Protein AF-A0A1R0ZV00-F1 (afdb_monomer)

Secondary structure (DSSP, 8-state):
-HHHHHHHHHHHHHHHHHHHHHHHHHHHHHHHHHHHHTTSS--GGGTT-HHHHHHHHHHHHHHHHHHHHHHHHHHHHHHHHH---HHHHHHHHHHHHHHHHHHHHHHHS-----

Foldseek 3Di:
DLVVLVVVLLVLLLVLLLCVVVLVVLVVVLVVVVCVVVVNDVPPVCVPVVVVSVVSVVVSVVVVVVSVVSVVVSLVVSCVVNVDPPVVSVVSSVVSNVVSNVVSCCVVPPPPPD

Mean predicted aligned error: 7.56 Å

pLDDT: mean 80.41, std 8.93, range [43.59, 91.69]

Sequence (114 aa):
MKTLYLILGGIINSFLAQMFPYIIKISASCIYVIGYFMGFHDGSDMRGEEDVIIVLLPITLLLLASFLAILIFSNRTIFRKVKIRKSRFVLFSFVFFILFFSLNMMIFDPPNLT

Solvent-accessible surface area (backbone atoms only — not comparable to full-atom values): 6419 Å² total; per-residue (Å²): 113,50,67,60,44,52,50,53,52,49,53,53,35,41,53,51,29,62,48,44,62,57,54,48,54,54,49,50,52,49,51,54,50,54,35,27,79,72,67,77,41,87,51,79,90,47,76,89,49,65,74,58,47,72,56,45,50,60,50,50,51,51,51,52,52,50,51,52,48,51,54,52,52,49,50,54,57,40,50,71,66,51,73,64,61,68,69,62,52,52,51,52,52,50,52,51,26,51,53,41,31,53,53,45,46,50,69,78,53,56,78,81,80,123

Radius of gyration: 18.41 Å; Cα contacts (8 Å, |Δi|>4): 57; chains: 1; bounding box: 38×35×54 Å

Structure (mmCIF, N/CA/C/O backbone):
data_AF-A0A1R0ZV00-F1
#
_entry.id   AF-A0A1R0ZV00-F1
#
loop_
_atom_site.group_PDB
_atom_site.id
_atom_site.type_symbol
_atom_site.label_atom_id
_atom_site.label_alt_id
_atom_site.label_comp_id
_atom_site.label_asym_id
_atom_site.label_entity_id
_atom_site.label_seq_id
_atom_site.pdbx_PDB_ins_code
_atom_site.Cartn_x
_atom_site.Cartn_y
_atom_site.Cartn_z
_atom_site.occupancy
_atom_site.B_iso_or_equiv
_atom_site.auth_seq_id
_atom_site.auth_comp_id
_atom_site.auth_asym_id
_atom_site.auth_atom_id
_atom_site.pdbx_PDB_model_num
ATOM 1 N N . MET A 1 1 ? -10.420 4.335 27.690 1.00 63.41 1 MET A N 1
ATOM 2 C CA . MET A 1 1 ? -9.409 3.496 26.993 1.00 63.41 1 MET A CA 1
ATOM 3 C C . MET A 1 1 ? -9.818 3.055 25.584 1.00 63.41 1 MET A C 1
ATOM 5 O O . MET A 1 1 ? -9.004 3.200 24.686 1.00 63.41 1 MET A O 1
ATOM 9 N N . LYS A 1 2 ? -11.039 2.545 25.341 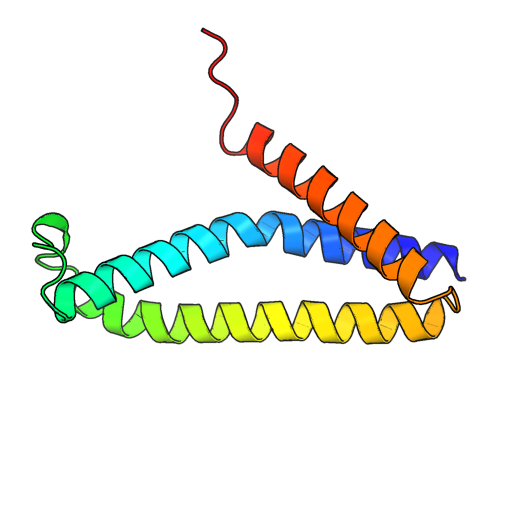1.00 72.94 2 LYS A N 1
ATOM 10 C CA . LYS A 1 2 ? -11.468 2.069 24.002 1.00 72.94 2 LYS A CA 1
ATOM 11 C C . LYS A 1 2 ? -11.405 3.148 22.906 1.00 72.94 2 LYS A C 1
ATOM 13 O O . LYS A 1 2 ? -10.923 2.870 21.816 1.00 72.94 2 LYS A O 1
ATOM 18 N N . THR A 1 3 ? -11.814 4.377 23.226 1.00 78.00 3 THR A N 1
ATOM 19 C CA . THR A 1 3 ? -11.780 5.534 22.312 1.00 78.00 3 THR A CA 1
ATOM 20 C C . THR A 1 3 ? -10.364 5.872 21.844 1.00 78.00 3 THR A C 1
ATOM 22 O O . THR A 1 3 ? -10.161 6.171 20.677 1.00 78.00 3 THR A O 1
ATOM 25 N N . LEU A 1 4 ? -9.368 5.733 22.725 1.00 82.88 4 LEU A N 1
ATOM 26 C CA . LEU A 1 4 ? -7.968 6.022 22.409 1.00 82.88 4 LEU A CA 1
ATOM 27 C C . LEU A 1 4 ? -7.417 5.040 21.361 1.00 82.88 4 LEU A C 1
ATOM 29 O O . LEU A 1 4 ? -6.738 5.451 20.429 1.00 82.88 4 LEU A O 1
ATOM 33 N N . TYR A 1 5 ? -7.790 3.758 21.441 1.00 81.50 5 TYR A N 1
ATOM 34 C CA . TYR A 1 5 ? -7.425 2.758 20.429 1.00 81.50 5 TYR A CA 1
ATOM 35 C C . TYR A 1 5 ? -8.153 2.945 19.093 1.00 81.50 5 TYR A C 1
ATOM 37 O O . TYR A 1 5 ? -7.582 2.636 18.051 1.00 81.50 5 TYR A O 1
ATOM 45 N N . LEU A 1 6 ? -9.385 3.464 19.110 1.00 78.25 6 LEU A N 1
ATOM 46 C CA . LEU A 1 6 ? -10.100 3.830 17.884 1.00 78.25 6 LEU A CA 1
ATOM 47 C C . LEU A 1 6 ? -9.433 5.017 17.181 1.00 78.25 6 LEU A C 1
ATOM 49 O O . LEU A 1 6 ? -9.223 4.947 15.975 1.00 78.25 6 LEU A O 1
ATOM 53 N N . ILE A 1 7 ? -9.035 6.052 17.930 1.00 83.25 7 ILE A N 1
ATOM 54 C CA . ILE A 1 7 ? -8.290 7.202 17.392 1.00 83.25 7 ILE A CA 1
ATOM 55 C C . ILE A 1 7 ? -6.957 6.737 16.800 1.00 83.25 7 ILE A C 1
ATOM 57 O O . ILE A 1 7 ? -6.638 7.071 15.664 1.00 83.25 7 ILE A O 1
ATOM 61 N N . LEU A 1 8 ? -6.214 5.899 17.527 1.00 85.75 8 LEU A N 1
ATOM 62 C CA . LEU A 1 8 ? -4.929 5.369 17.066 1.00 85.75 8 LEU A CA 1
ATOM 63 C C . LEU A 1 8 ? -5.081 4.527 15.785 1.00 85.75 8 LEU A C 1
ATOM 65 O O . LEU A 1 8 ? -4.262 4.622 14.876 1.00 85.75 8 LEU A O 1
ATOM 69 N N . GLY A 1 9 ? -6.169 3.760 15.674 1.00 83.19 9 GLY A N 1
ATOM 70 C CA . GLY A 1 9 ? -6.521 3.048 14.444 1.00 83.19 9 GLY A CA 1
ATOM 71 C C . GLY A 1 9 ? -6.944 3.955 13.298 1.00 83.19 9 GLY A C 1
ATOM 72 O O . GLY A 1 9 ? -6.624 3.655 12.152 1.00 83.19 9 GLY A O 1
ATOM 73 N N . GLY A 1 10 ? -7.619 5.065 13.591 1.00 80.81 10 GLY A N 1
ATOM 74 C CA . GLY A 1 10 ? -7.918 6.104 12.609 1.00 80.81 10 GLY A CA 1
ATOM 75 C C . GLY 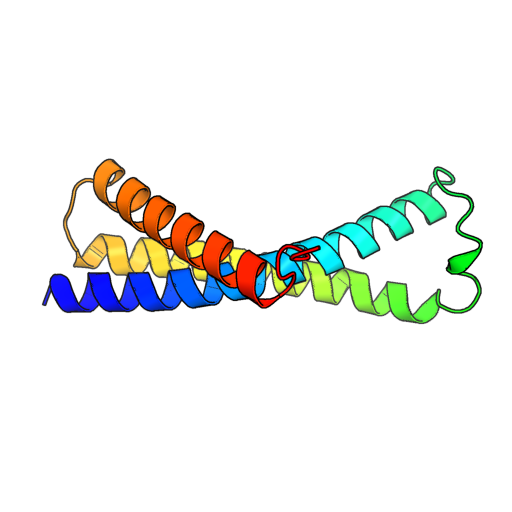A 1 10 ? -6.644 6.725 12.039 1.00 80.81 10 GLY A C 1
ATOM 76 O O . GLY A 1 10 ? -6.492 6.777 10.825 1.00 80.81 10 GLY A O 1
ATOM 77 N N . ILE A 1 11 ? -5.692 7.098 12.902 1.00 86.38 11 ILE A N 1
ATOM 78 C CA . ILE A 1 11 ? -4.400 7.684 12.502 1.00 86.38 11 ILE A CA 1
ATOM 79 C C . ILE A 1 11 ? -3.609 6.718 11.611 1.00 86.38 11 ILE A C 1
ATOM 81 O O . ILE A 1 11 ? -3.138 7.108 10.545 1.00 86.38 11 ILE A O 1
ATOM 85 N N . ILE A 1 12 ? -3.505 5.444 12.003 1.00 86.62 12 ILE A N 1
ATOM 86 C CA . ILE A 1 12 ? -2.793 4.439 11.200 1.00 86.62 12 ILE A CA 1
ATOM 87 C C . ILE A 1 12 ? -3.476 4.234 9.843 1.00 86.62 12 ILE A C 1
ATOM 89 O O . ILE A 1 12 ? -2.797 4.200 8.821 1.00 86.62 12 ILE A O 1
ATOM 93 N N . ASN A 1 13 ? -4.810 4.136 9.806 1.00 84.12 13 ASN A N 1
ATOM 94 C CA . ASN A 1 13 ? -5.533 4.008 8.539 1.00 84.12 13 ASN A CA 1
ATOM 95 C C . ASN A 1 13 ? -5.388 5.256 7.659 1.00 84.12 13 ASN A C 1
ATOM 97 O O . ASN A 1 13 ? -5.285 5.108 6.448 1.00 84.12 13 ASN A O 1
ATOM 101 N N . SER A 1 14 ? -5.323 6.457 8.241 1.00 83.25 14 SER A N 1
ATOM 102 C CA . SER A 1 14 ? -5.056 7.697 7.503 1.00 83.25 14 SER A CA 1
ATOM 103 C C . SER A 1 14 ? -3.677 7.671 6.846 1.00 83.25 14 SER A C 1
ATOM 105 O O . SER A 1 14 ? -3.553 7.998 5.670 1.00 83.25 14 SER A O 1
ATOM 107 N N . PHE A 1 15 ? -2.644 7.251 7.582 1.00 85.81 15 PHE A N 1
ATOM 108 C CA . PHE A 1 15 ? -1.292 7.135 7.036 1.00 85.81 15 PHE A CA 1
ATOM 109 C C . PHE A 1 15 ? -1.226 6.093 5.909 1.00 85.81 15 PHE A C 1
ATOM 111 O O . PHE A 1 15 ? -0.664 6.349 4.847 1.00 85.81 15 PHE A O 1
ATOM 118 N N . LEU A 1 16 ? -1.870 4.937 6.103 1.00 86.81 16 LEU A N 1
ATOM 119 C CA . LEU A 1 16 ? -1.963 3.904 5.070 1.00 86.81 16 LEU A CA 1
ATOM 120 C C . LEU A 1 16 ? -2.728 4.400 3.835 1.00 86.81 16 LEU A C 1
ATOM 122 O O . LEU A 1 16 ? -2.293 4.141 2.717 1.00 86.81 16 LEU A O 1
ATOM 126 N N . ALA A 1 17 ? -3.823 5.141 4.017 1.00 84.56 17 ALA A N 1
ATOM 127 C CA . ALA A 1 17 ? -4.601 5.717 2.921 1.00 84.56 17 ALA A CA 1
ATOM 128 C C . ALA A 1 17 ? -3.792 6.735 2.108 1.00 84.56 17 ALA A C 1
ATOM 130 O O . ALA A 1 17 ? -3.916 6.767 0.888 1.00 84.56 17 ALA A O 1
ATOM 131 N N . GLN A 1 18 ? -2.931 7.520 2.760 1.00 85.31 18 GLN A N 1
ATOM 132 C CA . GLN A 1 18 ? -2.049 8.474 2.090 1.00 85.31 18 GLN A CA 1
ATOM 133 C C . GLN A 1 18 ? -0.922 7.788 1.306 1.00 85.31 18 GLN A C 1
ATOM 135 O O . GLN A 1 18 ? -0.563 8.245 0.226 1.00 85.31 18 GLN A O 1
ATOM 140 N N . MET A 1 19 ? -0.367 6.687 1.819 1.00 85.25 19 MET A N 1
ATOM 141 C CA . MET A 1 19 ? 0.686 5.925 1.130 1.00 85.25 19 MET A CA 1
ATOM 142 C C . MET A 1 19 ? 0.149 5.092 -0.044 1.00 85.25 19 MET A C 1
ATOM 144 O O . MET A 1 19 ? 0.874 4.814 -0.998 1.00 85.25 19 MET A O 1
ATOM 148 N N . PHE A 1 20 ? -1.123 4.695 0.006 1.00 86.12 20 PHE A N 1
ATOM 149 C CA . PHE A 1 20 ? -1.722 3.760 -0.945 1.00 86.12 20 PHE A CA 1
ATOM 150 C C . PHE A 1 20 ? -1.643 4.195 -2.428 1.00 86.12 20 PHE A C 1
ATOM 152 O O . PHE A 1 20 ? -1.222 3.371 -3.242 1.00 86.12 20 PHE A O 1
ATOM 159 N N . P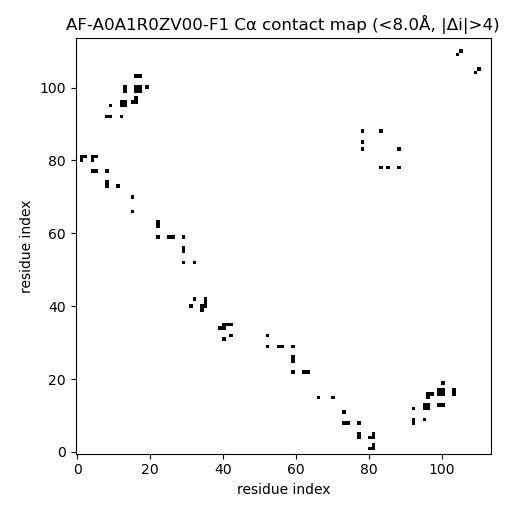RO A 1 21 ? -1.940 5.456 -2.819 1.00 84.12 21 PRO A N 1
ATOM 160 C CA . PRO A 1 21 ? -1.774 5.920 -4.201 1.00 84.12 21 PRO A CA 1
ATOM 161 C C . PRO A 1 21 ? -0.340 5.779 -4.724 1.00 84.12 21 PRO A C 1
ATOM 163 O O . PRO A 1 21 ? -0.138 5.397 -5.874 1.00 84.12 21 PRO A O 1
ATOM 166 N N . TYR A 1 22 ? 0.660 6.060 -3.884 1.00 83.62 22 TYR A N 1
ATOM 167 C CA . TYR A 1 22 ? 2.070 5.944 -4.262 1.00 83.62 22 TYR A CA 1
ATOM 168 C C . TYR A 1 22 ? 2.465 4.491 -4.499 1.00 83.62 22 TYR A C 1
ATOM 170 O O . TYR A 1 22 ? 3.114 4.186 -5.497 1.00 83.62 22 TYR A O 1
ATOM 178 N N . ILE A 1 23 ? 2.013 3.588 -3.624 1.00 87.31 23 ILE A N 1
ATOM 179 C CA . ILE A 1 23 ? 2.237 2.148 -3.783 1.00 87.31 23 ILE A CA 1
ATOM 180 C C . ILE A 1 23 ? 1.609 1.657 -5.088 1.00 87.31 23 ILE A C 1
ATOM 182 O O . ILE A 1 23 ? 2.256 0.907 -5.815 1.00 87.31 23 ILE A O 1
ATOM 186 N N . ILE A 1 24 ? 0.392 2.105 -5.422 1.00 87.31 24 ILE A N 1
ATOM 187 C CA . ILE A 1 24 ? -0.257 1.765 -6.696 1.00 87.31 24 ILE A CA 1
ATOM 188 C C . ILE A 1 24 ? 0.568 2.268 -7.879 1.00 87.31 24 ILE A C 1
ATOM 190 O O . ILE A 1 24 ? 0.844 1.482 -8.778 1.00 87.31 24 ILE A O 1
ATOM 194 N N . LYS A 1 25 ? 0.978 3.544 -7.881 1.00 85.25 25 LYS A N 1
ATOM 195 C CA . LYS A 1 25 ? 1.753 4.130 -8.986 1.00 85.25 25 LYS A CA 1
ATOM 196 C C . LYS A 1 25 ? 3.051 3.361 -9.227 1.00 85.25 25 LYS A C 1
ATOM 198 O O . LYS A 1 25 ? 3.299 2.934 -10.347 1.00 85.25 25 LYS A O 1
ATOM 203 N N . ILE A 1 26 ? 3.825 3.111 -8.172 1.00 86.06 26 ILE A N 1
ATOM 204 C CA . ILE A 1 26 ? 5.088 2.369 -8.273 1.00 86.06 26 ILE A CA 1
ATOM 205 C C . ILE A 1 26 ? 4.834 0.923 -8.732 1.00 86.06 26 ILE A C 1
ATOM 207 O O . ILE A 1 26 ? 5.526 0.425 -9.616 1.00 86.06 26 ILE A O 1
ATOM 211 N N . SER A 1 27 ? 3.805 0.261 -8.192 1.00 86.88 27 SER A N 1
ATOM 212 C CA . SER A 1 27 ? 3.451 -1.108 -8.597 1.00 86.88 27 SER A CA 1
ATOM 213 C C . SER A 1 27 ? 3.024 -1.180 -10.065 1.00 86.88 27 SER A C 1
ATOM 215 O O . SER A 1 27 ? 3.414 -2.109 -10.765 1.00 86.88 27 SER A O 1
ATOM 217 N N . ALA A 1 28 ? 2.254 -0.200 -10.545 1.00 85.56 28 ALA A N 1
ATOM 218 C CA . ALA A 1 28 ? 1.842 -0.105 -11.941 1.00 85.56 28 ALA A CA 1
ATOM 219 C C . ALA A 1 28 ? 3.048 0.089 -12.868 1.00 85.56 28 ALA A C 1
ATOM 221 O O . ALA A 1 28 ? 3.144 -0.604 -13.879 1.00 85.56 28 ALA A O 1
ATOM 222 N N . SER A 1 29 ? 4.003 0.945 -12.487 1.00 83.25 29 SER A N 1
ATOM 223 C CA . SER A 1 29 ? 5.272 1.088 -13.206 1.00 83.25 29 SER A CA 1
ATOM 224 C C . SER A 1 29 ? 6.026 -0.242 -13.273 1.00 83.25 29 SER A C 1
ATOM 226 O O . SER A 1 29 ? 6.425 -0.654 -14.356 1.00 83.25 29 SER A O 1
ATOM 228 N N . CYS A 1 30 ? 6.156 -0.973 -12.160 1.00 85.25 30 CYS A N 1
ATOM 229 C CA . CYS A 1 30 ? 6.804 -2.289 -12.167 1.00 85.25 30 CYS A CA 1
ATOM 230 C C . CYS A 1 30 ? 6.084 -3.304 -13.070 1.00 85.25 30 CYS A C 1
ATOM 232 O O . CYS A 1 30 ? 6.746 -4.054 -13.781 1.00 85.25 30 CYS A O 1
ATOM 234 N N . ILE A 1 31 ? 4.747 -3.329 -13.070 1.00 86.12 31 ILE A N 1
ATOM 235 C CA . ILE A 1 31 ? 3.962 -4.221 -13.939 1.00 86.12 31 ILE A CA 1
ATOM 236 C C . ILE A 1 31 ? 4.183 -3.876 -15.415 1.00 86.12 31 ILE A C 1
ATOM 238 O O . ILE A 1 31 ? 4.405 -4.783 -16.214 1.00 86.12 31 ILE A O 1
ATOM 242 N N . TYR A 1 32 ? 4.163 -2.588 -15.773 1.00 83.31 32 TYR A N 1
ATOM 243 C CA . TYR A 1 32 ? 4.425 -2.129 -17.139 1.00 83.31 32 TYR A CA 1
ATOM 244 C C . TYR A 1 32 ? 5.811 -2.581 -17.620 1.00 83.31 32 TYR A C 1
ATOM 246 O O . TYR A 1 32 ? 5.951 -3.104 -18.724 1.00 83.31 32 TYR A O 1
ATOM 254 N N . VAL A 1 33 ? 6.820 -2.494 -16.753 1.00 78.88 33 VAL A N 1
ATOM 255 C CA . VAL A 1 33 ? 8.174 -2.959 -17.067 1.00 78.88 33 VAL A CA 1
ATOM 256 C C . VAL A 1 33 ? 8.248 -4.477 -17.250 1.00 78.88 33 VAL A C 1
ATOM 258 O O . VAL A 1 33 ? 8.871 -4.961 -18.192 1.00 78.88 33 VAL A O 1
ATOM 261 N N . ILE A 1 34 ? 7.612 -5.253 -16.369 1.00 83.62 34 ILE A N 1
ATOM 262 C CA . ILE A 1 34 ? 7.543 -6.713 -16.532 1.00 83.62 34 ILE A CA 1
ATOM 263 C C . ILE A 1 34 ? 6.873 -7.048 -17.873 1.00 83.62 34 ILE A C 1
ATOM 265 O O . ILE A 1 34 ? 7.361 -7.906 -18.605 1.00 83.62 34 ILE A O 1
ATOM 269 N N . GLY A 1 35 ? 5.805 -6.326 -18.229 1.00 83.50 35 GLY A N 1
ATOM 270 C CA . GLY A 1 35 ? 5.140 -6.435 -19.526 1.00 83.50 35 GLY A CA 1
ATOM 271 C C . GLY A 1 35 ? 6.074 -6.155 -20.706 1.00 83.50 35 GLY A C 1
ATOM 272 O O . GLY A 1 35 ? 6.063 -6.919 -21.669 1.00 83.50 35 GLY A O 1
ATOM 273 N N . TYR A 1 36 ? 6.926 -5.130 -20.613 1.00 82.12 36 TYR A N 1
A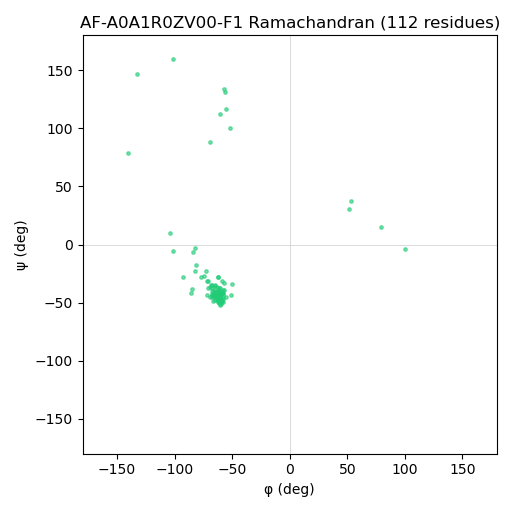TOM 274 C CA . TYR A 1 36 ? 7.967 -4.849 -21.609 1.00 82.12 36 TYR A CA 1
ATOM 275 C C . TYR A 1 36 ? 8.950 -6.017 -21.769 1.00 82.12 36 TYR A C 1
ATOM 277 O O . TYR A 1 36 ? 9.124 -6.515 -22.878 1.00 82.12 36 TYR A O 1
ATOM 285 N N . PHE A 1 37 ? 9.527 -6.532 -20.677 1.00 80.38 37 PHE A N 1
ATOM 286 C CA . PHE A 1 37 ? 10.460 -7.668 -20.750 1.00 80.38 37 PHE A CA 1
ATOM 287 C C . PHE A 1 37 ? 9.822 -8.951 -21.297 1.00 80.38 37 PHE A C 1
ATOM 289 O O . PHE A 1 37 ? 10.508 -9.784 -21.885 1.00 80.38 37 PHE A O 1
ATOM 296 N N . MET A 1 38 ? 8.511 -9.118 -21.118 1.00 84.81 38 MET A N 1
ATOM 297 C CA . MET A 1 38 ? 7.745 -10.231 -21.684 1.00 84.81 38 MET A CA 1
ATOM 298 C C . MET A 1 38 ? 7.327 -10.003 -23.149 1.00 84.81 38 MET A C 1
ATOM 300 O O . MET A 1 38 ? 6.731 -10.897 -23.747 1.00 84.81 38 MET A O 1
ATOM 304 N N . GLY A 1 39 ? 7.625 -8.837 -23.732 1.00 83.44 39 GLY A N 1
ATOM 305 C CA . GLY A 1 39 ? 7.270 -8.478 -25.108 1.00 83.44 39 GLY A CA 1
ATOM 306 C C . GLY A 1 39 ? 5.817 -8.032 -25.298 1.00 83.44 39 GLY A C 1
ATOM 307 O O . GLY A 1 39 ? 5.338 -7.986 -26.427 1.00 83.44 39 GLY A O 1
ATOM 308 N N . PHE A 1 40 ? 5.092 -7.711 -24.219 1.00 85.88 40 PHE A N 1
ATOM 309 C CA . PHE A 1 40 ? 3.721 -7.184 -24.292 1.00 85.88 40 PHE A CA 1
ATOM 310 C C . PHE A 1 40 ? 3.664 -5.678 -24.579 1.00 85.88 40 PHE A C 1
ATOM 312 O O . PHE A 1 40 ? 2.613 -5.169 -24.975 1.00 85.88 40 PHE A O 1
ATOM 319 N N . HIS A 1 41 ? 4.768 -4.959 -24.369 1.00 82.19 41 HIS A N 1
ATOM 320 C CA . HIS A 1 41 ? 4.887 -3.519 -24.598 1.00 82.19 41 HIS A CA 1
ATOM 321 C C . HIS A 1 41 ? 6.163 -3.218 -25.388 1.00 82.19 41 HIS A C 1
ATOM 323 O O . HIS A 1 41 ? 7.163 -3.898 -25.190 1.00 82.19 41 HIS A O 1
ATOM 329 N N . ASP A 1 42 ? 6.137 -2.195 -26.249 1.00 77.69 42 ASP A N 1
ATOM 330 C CA . ASP A 1 42 ? 7.296 -1.784 -27.065 1.00 77.69 42 ASP A CA 1
ATOM 331 C C . ASP A 1 42 ? 8.391 -1.084 -26.241 1.00 77.69 42 ASP A C 1
ATOM 333 O O . ASP A 1 42 ? 9.548 -1.054 -26.653 1.00 77.69 42 ASP A O 1
ATOM 337 N N . GLY A 1 43 ? 8.035 -0.513 -25.079 1.00 70.00 43 GLY A N 1
ATOM 338 C CA . GLY A 1 43 ? 8.967 0.088 -24.113 1.00 70.00 43 GLY A CA 1
ATOM 339 C C . GLY A 1 43 ? 9.940 1.111 -24.699 1.00 70.00 43 GLY A C 1
ATOM 340 O O . GLY A 1 43 ? 11.042 1.267 -24.176 1.00 70.00 43 GLY A O 1
ATOM 341 N N . SER A 1 44 ? 9.541 1.829 -25.756 1.00 73.81 44 SER A N 1
ATOM 342 C CA . SER A 1 44 ? 10.335 2.903 -26.373 1.00 73.81 44 SER A CA 1
ATOM 343 C C . SER A 1 44 ? 10.844 3.916 -25.349 1.00 73.81 44 SER A C 1
ATOM 345 O O . SER A 1 44 ? 11.959 4.420 -25.474 1.00 73.81 44 SER A O 1
ATOM 347 N N . ASP A 1 45 ? 10.042 4.146 -24.312 1.00 73.12 45 ASP A N 1
ATOM 348 C CA . ASP A 1 45 ? 10.265 5.134 -23.261 1.00 73.12 45 ASP A CA 1
ATOM 349 C C . ASP A 1 45 ? 11.181 4.605 -22.138 1.00 73.12 45 ASP A C 1
ATOM 351 O O . ASP A 1 45 ? 11.551 5.356 -21.246 1.00 73.12 45 ASP A O 1
ATOM 355 N N . MET A 1 46 ? 11.550 3.316 -22.170 1.00 68.69 46 MET A N 1
ATOM 356 C CA . MET A 1 46 ? 12.386 2.649 -21.157 1.00 68.69 46 MET A CA 1
ATOM 357 C C . MET A 1 46 ? 13.850 2.477 -21.570 1.00 68.69 46 MET A C 1
ATOM 359 O O . MET A 1 46 ? 14.665 2.012 -20.769 1.00 68.69 46 MET A O 1
ATOM 363 N N . ARG A 1 47 ? 14.212 2.832 -22.811 1.00 66.50 47 ARG A N 1
ATOM 364 C CA . ARG A 1 47 ? 15.594 2.726 -23.299 1.00 66.50 47 ARG A CA 1
ATOM 365 C C . ARG A 1 47 ? 16.528 3.594 -22.451 1.00 66.50 47 ARG A C 1
ATOM 367 O O . ARG A 1 47 ? 16.474 4.817 -22.525 1.00 66.50 47 ARG A O 1
ATOM 374 N N . GLY A 1 48 ? 17.416 2.944 -21.697 1.00 68.00 48 GLY A N 1
ATOM 375 C CA . GLY A 1 48 ? 18.388 3.594 -20.809 1.00 68.00 48 GLY A CA 1
ATOM 376 C C . GLY A 1 48 ? 18.011 3.620 -19.322 1.00 68.00 48 GLY A C 1
ATOM 377 O O . GLY A 1 48 ? 18.837 4.038 -18.517 1.00 68.00 48 GLY A O 1
ATOM 378 N N . GLU A 1 49 ? 16.825 3.134 -18.933 1.00 68.88 49 GLU A N 1
ATOM 379 C CA . GLU A 1 49 ? 16.394 3.037 -17.520 1.00 68.88 49 GLU A CA 1
ATOM 380 C C . GLU A 1 49 ? 16.446 1.603 -16.953 1.00 68.88 49 GLU A C 1
ATOM 382 O O . GLU A 1 49 ? 15.979 1.326 -15.846 1.00 68.88 49 GLU A O 1
ATOM 387 N N . GLU A 1 50 ? 17.048 0.680 -17.702 1.00 68.38 50 GLU A N 1
ATOM 388 C CA . GLU A 1 50 ? 17.075 -0.765 -17.434 1.00 68.38 50 GLU A CA 1
ATOM 389 C C . GLU A 1 50 ? 17.668 -1.109 -16.053 1.00 68.38 50 GLU A C 1
ATOM 391 O O . GLU A 1 50 ? 17.125 -1.950 -15.331 1.00 68.38 50 GLU A O 1
ATOM 396 N N . ASP A 1 51 ? 18.714 -0.394 -15.629 1.00 69.38 51 ASP A N 1
ATOM 397 C CA . ASP A 1 51 ? 19.374 -0.605 -14.333 1.00 69.38 51 ASP A CA 1
ATOM 398 C C . ASP A 1 51 ? 18.531 -0.123 -13.141 1.00 69.38 51 ASP A C 1
ATOM 400 O O . ASP A 1 51 ? 18.568 -0.709 -12.054 1.00 69.38 51 ASP A O 1
ATOM 404 N N . VAL A 1 52 ? 17.724 0.927 -13.332 1.00 71.62 52 VAL A N 1
ATOM 405 C CA . VAL A 1 52 ? 16.868 1.498 -12.277 1.00 71.62 52 VAL A CA 1
ATOM 406 C C . VAL A 1 52 ? 15.765 0.509 -11.899 1.00 71.62 52 VAL A C 1
ATOM 408 O O . VAL A 1 52 ? 15.400 0.376 -10.729 1.00 71.62 52 VAL A O 1
ATOM 411 N N . ILE A 1 53 ? 15.275 -0.250 -12.877 1.00 70.50 53 ILE A N 1
ATOM 412 C CA . ILE A 1 53 ? 14.196 -1.227 -12.715 1.00 70.50 53 ILE A CA 1
ATOM 413 C C . ILE A 1 53 ? 14.615 -2.398 -11.822 1.00 70.50 53 ILE A C 1
ATOM 415 O O . ILE A 1 53 ? 13.835 -2.820 -10.960 1.00 70.50 53 ILE A O 1
ATOM 419 N N . ILE A 1 54 ? 15.830 -2.924 -12.017 1.00 73.06 54 ILE A N 1
ATOM 420 C CA . ILE A 1 54 ? 16.360 -4.067 -11.253 1.00 73.06 54 ILE A CA 1
ATOM 421 C C . ILE A 1 54 ? 16.387 -3.742 -9.755 1.00 73.06 54 ILE A C 1
ATOM 423 O O . ILE A 1 54 ? 16.165 -4.616 -8.917 1.00 73.06 54 ILE A O 1
ATOM 427 N N . VAL A 1 55 ? 16.593 -2.468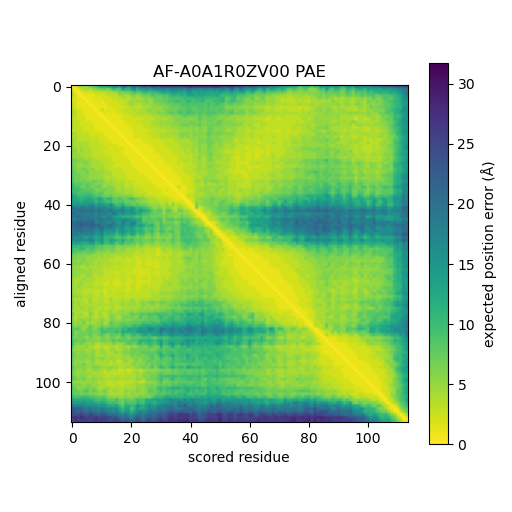 -9.417 1.00 78.81 55 VAL A N 1
ATOM 428 C CA . VAL A 1 55 ? 16.564 -1.961 -8.043 1.00 78.81 55 VAL A CA 1
ATOM 429 C C . VAL A 1 55 ? 15.136 -1.631 -7.5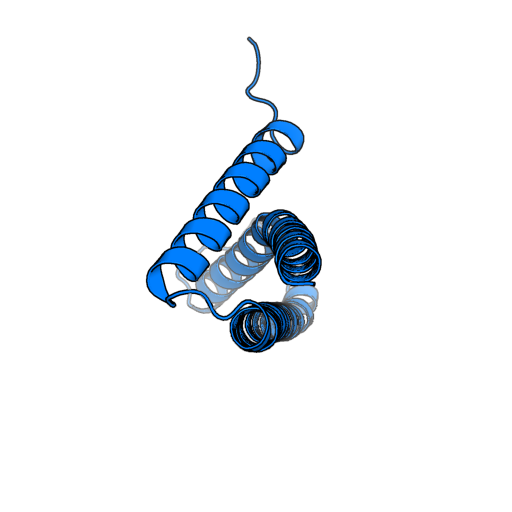89 1.00 78.81 55 VAL A C 1
ATOM 431 O O . VAL A 1 55 ? 14.769 -1.903 -6.445 1.00 78.81 55 VAL A O 1
ATOM 434 N N . LEU A 1 56 ? 14.296 -1.087 -8.472 1.00 83.19 56 LEU A N 1
ATOM 435 C CA . LEU A 1 56 ? 12.938 -0.651 -8.140 1.00 83.19 56 LEU A CA 1
ATOM 436 C C . LEU A 1 56 ? 12.003 -1.818 -7.787 1.00 83.19 56 LEU A C 1
ATOM 438 O O . LEU A 1 56 ? 11.205 -1.715 -6.853 1.00 83.19 56 LEU A O 1
ATOM 442 N N . LEU A 1 57 ? 12.100 -2.941 -8.499 1.00 84.94 57 LEU A N 1
ATOM 443 C CA . LEU A 1 57 ? 11.237 -4.109 -8.299 1.00 84.94 57 LEU A CA 1
ATOM 444 C C . LEU A 1 57 ? 11.349 -4.721 -6.883 1.00 84.94 57 LEU A C 1
ATOM 446 O O . LEU A 1 57 ? 10.315 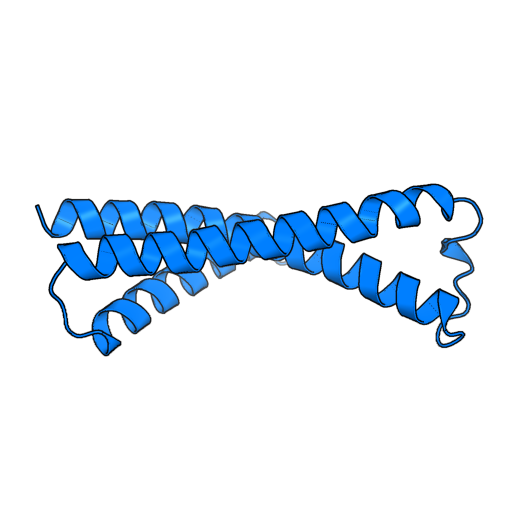-4.851 -6.216 1.00 84.94 57 LEU A O 1
ATOM 450 N N . PRO A 1 58 ? 12.547 -5.046 -6.350 1.00 88.19 58 PRO A N 1
ATOM 451 C CA . PRO A 1 58 ? 12.675 -5.551 -4.983 1.00 88.19 58 PRO A CA 1
ATOM 452 C C . PRO A 1 58 ? 12.265 -4.515 -3.929 1.00 88.19 58 PRO A C 1
ATOM 454 O O . PRO A 1 58 ? 11.643 -4.886 -2.933 1.00 88.19 58 PRO A O 1
ATOM 457 N N . ILE A 1 59 ? 12.535 -3.222 -4.153 1.00 88.25 59 ILE A N 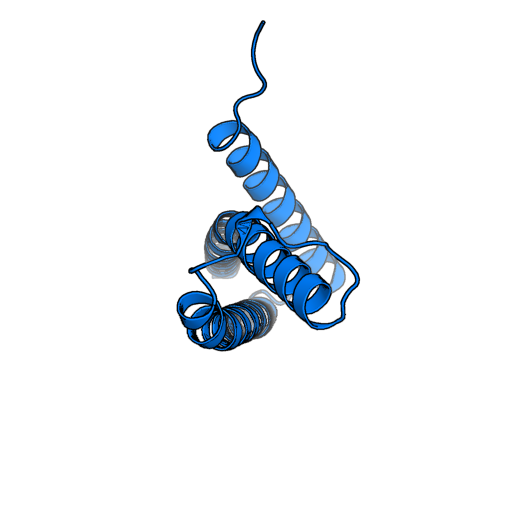1
ATOM 458 C CA . ILE A 1 59 ? 12.073 -2.147 -3.257 1.00 88.25 59 ILE A CA 1
ATOM 459 C C . ILE A 1 59 ? 10.543 -2.120 -3.196 1.00 88.25 59 ILE A C 1
ATOM 461 O O . ILE A 1 59 ? 9.968 -2.039 -2.112 1.00 88.25 59 ILE A O 1
ATOM 465 N N . THR A 1 60 ? 9.877 -2.243 -4.342 1.00 89.19 60 THR A N 1
ATOM 466 C CA . THR A 1 60 ? 8.412 -2.238 -4.435 1.00 89.19 60 THR A CA 1
ATOM 467 C C . THR A 1 60 ? 7.801 -3.440 -3.722 1.00 89.19 60 THR A C 1
ATOM 469 O O . THR A 1 60 ? 6.831 -3.288 -2.978 1.00 89.19 60 THR A O 1
ATOM 472 N N . LEU A 1 61 ? 8.399 -4.627 -3.869 1.00 89.56 61 LEU A N 1
ATOM 473 C CA . LEU A 1 61 ? 7.981 -5.824 -3.134 1.00 89.56 61 LEU A CA 1
ATOM 474 C C . LEU A 1 61 ? 8.147 -5.653 -1.620 1.00 89.56 61 LEU A C 1
ATOM 476 O O . LEU A 1 61 ? 7.243 -6.003 -0.859 1.00 89.56 61 LEU A O 1
ATOM 480 N N . LEU A 1 62 ? 9.269 -5.083 -1.175 1.00 91.69 62 LEU A N 1
ATOM 481 C CA . LEU A 1 62 ? 9.528 -4.817 0.241 1.00 91.69 62 LEU A CA 1
ATOM 482 C C . LEU A 1 62 ? 8.535 -3.786 0.799 1.00 91.69 62 LEU A C 1
ATOM 484 O O . LEU A 1 62 ? 7.988 -3.963 1.893 1.00 91.69 62 LEU A O 1
ATOM 488 N N . LEU A 1 63 ? 8.230 -2.745 0.023 1.00 89.12 63 LEU A N 1
ATOM 489 C CA . LEU A 1 63 ? 7.241 -1.733 0.375 1.00 89.12 63 LEU A CA 1
ATOM 490 C C . LEU A 1 63 ? 5.833 -2.340 0.496 1.00 89.12 63 LEU A C 1
ATOM 492 O O . LEU A 1 63 ? 5.161 -2.122 1.501 1.00 89.12 63 LEU A O 1
ATOM 496 N N . LEU A 1 64 ? 5.408 -3.168 -0.460 1.00 90.56 64 LEU A N 1
ATOM 497 C CA . LEU A 1 64 ? 4.132 -3.890 -0.403 1.00 90.56 64 LEU A CA 1
ATOM 498 C C . LEU A 1 64 ? 4.055 -4.826 0.810 1.00 90.56 64 LEU A C 1
ATOM 500 O O . LEU A 1 64 ? 3.060 -4.819 1.538 1.00 90.56 64 LEU A O 1
ATOM 504 N N . ALA A 1 65 ? 5.111 -5.604 1.059 1.00 91.50 65 ALA A N 1
ATOM 505 C CA . ALA A 1 65 ? 5.170 -6.528 2.187 1.00 91.50 65 ALA A CA 1
ATOM 506 C C . ALA A 1 65 ? 5.088 -5.790 3.531 1.00 91.50 65 ALA A C 1
ATOM 508 O O . ALA A 1 65 ? 4.323 -6.189 4.413 1.00 91.50 65 ALA A O 1
ATOM 509 N N . SER A 1 66 ? 5.825 -4.685 3.680 1.00 90.62 66 SER A N 1
ATOM 510 C CA . SER A 1 66 ? 5.779 -3.854 4.887 1.00 90.62 66 SER A CA 1
ATOM 511 C C . SER A 1 66 ? 4.411 -3.191 5.075 1.00 90.62 66 SER A C 1
ATOM 513 O O . SER A 1 66 ? 3.869 -3.222 6.180 1.00 90.62 66 SER A O 1
ATOM 515 N N . PHE A 1 67 ? 3.792 -2.690 4.003 1.00 90.81 67 PHE A N 1
ATOM 516 C CA . PHE A 1 67 ? 2.444 -2.123 4.036 1.00 90.81 67 PHE A CA 1
ATOM 517 C C . PHE A 1 67 ? 1.403 -3.146 4.517 1.00 90.81 67 PHE A C 1
ATOM 519 O O . PHE A 1 67 ? 0.633 -2.875 5.443 1.00 90.81 67 PHE A O 1
ATOM 526 N N . LEU A 1 68 ? 1.422 -4.357 3.949 1.00 90.31 68 LEU A N 1
ATOM 527 C CA . LEU A 1 68 ? 0.566 -5.473 4.362 1.00 90.31 68 LEU A CA 1
ATOM 528 C C . LEU A 1 68 ? 0.806 -5.870 5.823 1.00 90.31 68 LEU A C 1
ATOM 530 O O . LEU A 1 68 ? -0.152 -6.063 6.578 1.00 90.31 68 LEU A O 1
ATOM 534 N N . ALA A 1 69 ? 2.068 -5.956 6.246 1.00 89.88 69 ALA A N 1
ATOM 535 C CA . ALA A 1 69 ? 2.422 -6.285 7.621 1.00 89.88 69 ALA A CA 1
ATOM 536 C C . ALA A 1 69 ? 1.878 -5.242 8.609 1.00 89.88 69 ALA A C 1
ATOM 538 O O . ALA A 1 69 ? 1.257 -5.614 9.608 1.00 89.88 69 ALA A O 1
ATOM 539 N N . ILE A 1 70 ? 2.037 -3.947 8.310 1.00 88.62 70 ILE A N 1
ATOM 540 C CA . ILE A 1 70 ? 1.516 -2.846 9.133 1.00 88.62 70 ILE A CA 1
ATOM 541 C C . ILE A 1 70 ? -0.009 -2.911 9.204 1.00 88.62 70 ILE A C 1
ATOM 543 O O . ILE A 1 70 ? -0.564 -2.805 10.300 1.00 88.62 70 ILE A O 1
ATOM 547 N N . LEU A 1 71 ? -0.693 -3.137 8.080 1.00 86.69 71 LEU A N 1
ATOM 548 C CA . LEU A 1 71 ? -2.150 -3.252 8.030 1.00 86.69 71 LEU A CA 1
ATOM 549 C C . LEU A 1 71 ? -2.649 -4.413 8.909 1.00 86.69 71 LEU A C 1
ATOM 551 O O . LEU A 1 71 ? -3.536 -4.231 9.748 1.00 86.69 71 LEU A O 1
ATOM 555 N N . ILE A 1 72 ? -2.061 -5.604 8.763 1.00 88.06 72 ILE A N 1
ATOM 556 C CA . ILE A 1 72 ? -2.454 -6.803 9.516 1.00 88.06 72 ILE A CA 1
ATOM 557 C C . ILE A 1 72 ? -2.145 -6.636 11.006 1.00 88.06 72 ILE A C 1
ATOM 559 O O . ILE A 1 72 ? -3.003 -6.905 11.854 1.00 88.06 72 ILE A O 1
ATOM 563 N N . PHE A 1 73 ? -0.933 -6.191 11.342 1.00 86.44 73 PHE A N 1
ATOM 564 C CA . PHE A 1 73 ? -0.485 -6.059 12.725 1.00 86.44 73 PHE A CA 1
ATOM 565 C C . PHE A 1 73 ? -1.283 -4.993 13.476 1.00 86.44 73 PHE A C 1
ATOM 567 O O . PHE A 1 73 ? -1.762 -5.248 14.588 1.00 86.44 73 PHE A O 1
ATOM 574 N N . SER A 1 74 ? -1.489 -3.831 12.855 1.00 84.56 74 SER A N 1
ATOM 575 C CA . SER A 1 74 ? -2.265 -2.731 13.430 1.00 84.56 74 SER A CA 1
ATOM 576 C C . SER A 1 74 ? -3.712 -3.148 13.660 1.00 84.56 74 SER A C 1
ATOM 578 O O . SER A 1 74 ? -4.214 -3.035 14.780 1.00 84.56 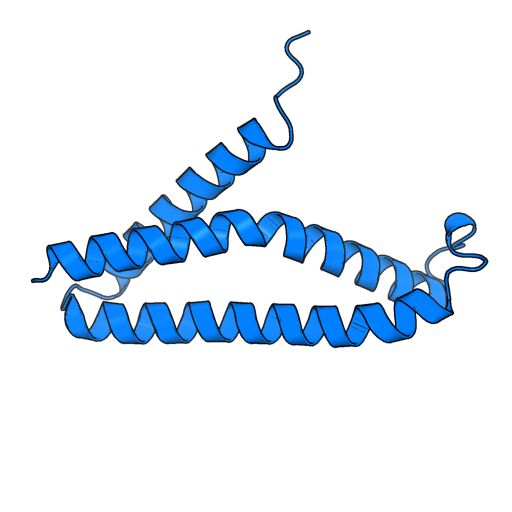74 SER A O 1
ATOM 580 N N . ASN A 1 75 ? -4.360 -3.744 12.653 1.00 83.12 75 ASN A N 1
ATOM 581 C CA . ASN A 1 75 ? -5.733 -4.222 12.793 1.00 83.12 75 ASN A CA 1
ATOM 582 C C . ASN A 1 75 ? -5.857 -5.293 13.879 1.00 83.12 75 ASN A C 1
ATOM 584 O O . ASN A 1 75 ? -6.754 -5.211 14.716 1.00 83.12 75 ASN A O 1
ATOM 588 N N . ARG A 1 76 ? -4.940 -6.268 13.936 1.00 84.69 76 ARG A N 1
ATOM 589 C CA . ARG A 1 76 ? -4.959 -7.323 14.963 1.00 84.69 76 ARG A CA 1
ATOM 590 C C . ARG A 1 76 ? -4.768 -6.757 16.371 1.00 84.69 76 ARG A C 1
ATOM 592 O O . ARG A 1 76 ? -5.475 -7.164 17.295 1.00 84.69 76 ARG A O 1
ATOM 599 N N . THR A 1 77 ? -3.826 -5.834 16.539 1.00 83.88 77 THR A N 1
ATOM 600 C CA . THR A 1 77 ? -3.485 -5.241 17.839 1.00 83.88 77 THR A CA 1
ATOM 601 C C . THR A 1 77 ? -4.609 -4.352 18.357 1.00 83.88 77 THR A C 1
ATOM 603 O O . THR A 1 77 ? -5.005 -4.467 19.518 1.00 83.88 77 THR A O 1
ATOM 606 N N . ILE A 1 78 ? -5.176 -3.512 17.495 1.00 82.75 78 ILE A N 1
ATOM 607 C CA . ILE A 1 78 ? -6.246 -2.581 17.862 1.00 82.75 78 ILE A CA 1
ATOM 608 C C . ILE A 1 78 ? -7.547 -3.339 18.112 1.00 82.75 78 ILE A C 1
ATOM 610 O O . ILE A 1 78 ? -8.198 -3.121 19.137 1.00 82.75 78 ILE A O 1
ATOM 614 N N . PHE A 1 79 ? -7.884 -4.303 17.251 1.00 82.31 79 PHE A N 1
ATOM 615 C CA . PHE A 1 79 ? -9.079 -5.128 17.408 1.00 82.31 79 PHE A CA 1
ATOM 616 C C . PHE A 1 79 ? -9.122 -5.839 18.769 1.00 82.31 79 PHE A C 1
ATOM 618 O O . PHE A 1 79 ? -10.139 -5.788 19.467 1.00 82.31 79 PHE A O 1
ATOM 625 N N . ARG A 1 80 ? -7.994 -6.430 19.197 1.00 82.06 80 ARG A N 1
ATOM 626 C CA . ARG A 1 80 ? -7.868 -7.097 20.508 1.00 82.06 80 ARG A CA 1
ATOM 627 C C . ARG A 1 80 ? -8.191 -6.173 21.685 1.00 82.06 80 ARG A C 1
ATOM 629 O O . ARG A 1 80 ? -8.719 -6.637 22.693 1.00 82.06 80 ARG A O 1
ATOM 636 N N . LYS A 1 81 ? -7.895 -4.877 21.569 1.00 82.19 81 LYS A N 1
ATOM 637 C CA . LYS A 1 81 ? -8.058 -3.900 22.656 1.00 82.19 81 LYS A CA 1
ATOM 638 C C . LYS A 1 81 ? -9.411 -3.184 22.643 1.00 82.19 81 LYS A C 1
ATOM 640 O O . LYS A 1 81 ? -9.910 -2.796 23.698 1.00 82.19 81 LYS A O 1
ATOM 645 N N . VAL A 1 82 ? -10.029 -3.042 21.472 1.00 79.94 82 VAL A N 1
ATOM 646 C CA . VAL A 1 82 ? -11.310 -2.342 21.292 1.00 79.94 82 VAL A CA 1
ATOM 647 C C . VAL A 1 82 ? -12.512 -3.195 21.746 1.00 79.94 82 VAL A C 1
ATOM 649 O O . VAL A 1 82 ? -13.501 -2.640 22.228 1.00 79.94 82 VAL A O 1
ATOM 652 N N . LYS A 1 83 ? -12.409 -4.537 21.697 1.00 78.50 83 LYS A N 1
ATOM 653 C CA . LYS A 1 83 ? -13.456 -5.498 22.127 1.00 78.50 83 LYS A CA 1
ATOM 654 C C . LYS A 1 83 ? -14.835 -5.245 21.478 1.00 78.50 83 LYS A C 1
ATOM 656 O O . LYS A 1 83 ? -15.867 -5.383 22.130 1.00 78.50 83 LYS A O 1
ATOM 661 N N . ILE A 1 84 ? -14.860 -4.848 20.204 1.00 79.50 84 ILE A N 1
ATOM 662 C CA . ILE A 1 84 ? -16.083 -4.700 19.391 1.00 79.50 84 ILE A CA 1
ATOM 663 C C . ILE A 1 84 ? -16.218 -5.924 18.467 1.00 79.50 84 ILE A C 1
ATOM 665 O O . ILE A 1 84 ? -15.242 -6.622 18.203 1.00 79.50 84 ILE A O 1
ATOM 669 N N . ARG A 1 85 ? -17.424 -6.204 17.956 1.00 81.81 85 ARG A N 1
ATOM 670 C CA . ARG A 1 85 ? -17.650 -7.235 16.930 1.00 81.81 85 ARG A CA 1
ATOM 671 C C . ARG A 1 85 ? -16.787 -6.962 15.687 1.00 81.81 85 ARG A C 1
ATOM 673 O O . ARG A 1 85 ? -16.770 -5.840 15.184 1.00 81.81 85 ARG A O 1
ATOM 680 N N . LYS A 1 86 ? -16.125 -8.001 15.160 1.00 79.00 86 LYS A N 1
ATOM 681 C CA . LYS A 1 86 ? -15.181 -7.914 14.024 1.00 79.00 86 LYS A CA 1
ATOM 682 C C . LYS A 1 86 ? -15.754 -7.181 12.809 1.00 79.00 86 LYS A C 1
ATOM 684 O O . LYS A 1 86 ? -15.080 -6.317 12.265 1.00 79.00 86 LYS A O 1
ATOM 689 N N . SER A 1 87 ? -17.009 -7.452 12.445 1.00 78.12 87 SER A N 1
ATOM 690 C CA . SER A 1 87 ? -17.673 -6.797 11.310 1.00 78.12 87 SER A CA 1
ATOM 691 C C . SER A 1 87 ? -17.786 -5.278 11.467 1.00 78.12 87 SER A C 1
ATOM 693 O O . SER A 1 87 ? -17.492 -4.547 10.529 1.00 78.12 87 SER A O 1
ATOM 695 N N . ARG A 1 88 ? -18.147 -4.787 12.660 1.00 79.88 88 ARG A N 1
ATOM 696 C CA . ARG A 1 88 ? -18.267 -3.342 12.922 1.00 79.88 88 ARG A CA 1
ATOM 697 C C . ARG A 1 88 ? -16.908 -2.645 12.914 1.00 79.88 88 ARG A C 1
ATOM 699 O O . ARG A 1 88 ? -16.813 -1.521 12.445 1.00 79.88 88 ARG A O 1
ATOM 706 N N . PHE A 1 89 ? -15.869 -3.313 13.419 1.00 80.56 89 PHE A N 1
ATOM 707 C CA . PHE A 1 89 ? -14.508 -2.776 13.394 1.00 80.56 89 PHE A CA 1
ATOM 708 C C . PHE A 1 89 ? -13.989 -2.632 11.959 1.00 80.56 89 PHE A C 1
ATOM 710 O O . PHE A 1 89 ? -13.522 -1.562 11.589 1.00 80.56 89 PHE A O 1
ATOM 717 N N . VAL A 1 90 ? -14.146 -3.679 11.141 1.00 81.44 90 VAL A N 1
ATOM 718 C CA . VAL A 1 90 ? -13.741 -3.652 9.728 1.00 81.44 90 VAL A CA 1
ATOM 719 C C . VAL A 1 90 ? -14.492 -2.565 8.965 1.00 81.44 90 VAL A C 1
ATOM 721 O O . VAL A 1 90 ? -13.862 -1.798 8.249 1.00 81.44 90 VAL A O 1
ATOM 724 N N . LEU A 1 91 ? -15.810 -2.448 9.161 1.00 84.06 91 LEU A N 1
ATOM 725 C CA . LEU A 1 91 ? -16.614 -1.425 8.493 1.00 84.06 91 LEU A CA 1
ATOM 726 C C . LEU A 1 91 ? -16.175 -0.005 8.879 1.00 84.06 91 LEU A C 1
ATOM 728 O O . LEU A 1 91 ? -16.019 0.839 8.005 1.00 84.06 91 LEU A O 1
ATOM 732 N N . PHE A 1 92 ? -15.906 0.248 10.163 1.00 81.56 92 PHE A N 1
ATOM 733 C CA . PHE A 1 92 ? -15.413 1.549 10.622 1.00 81.56 92 PHE A CA 1
ATOM 734 C C . PHE A 1 92 ? -14.043 1.893 10.022 1.00 81.56 92 PHE A C 1
ATOM 736 O O . PHE A 1 92 ? -13.865 2.989 9.498 1.00 81.56 92 PHE A O 1
ATOM 743 N N . SER A 1 93 ? -13.092 0.952 10.051 1.00 80.88 93 SER A N 1
ATOM 744 C CA . SER A 1 93 ? -11.766 1.138 9.450 1.00 80.88 93 SER A CA 1
ATOM 745 C C . SER A 1 93 ? -11.837 1.349 7.940 1.00 80.88 93 SER A C 1
ATOM 747 O O . SER A 1 93 ? -11.120 2.195 7.417 1.00 80.88 93 SER A O 1
ATOM 749 N N . PHE A 1 94 ? -12.718 0.626 7.250 1.00 83.88 94 PHE A N 1
ATOM 750 C CA . PHE A 1 94 ? -12.904 0.747 5.807 1.00 83.88 94 PHE A CA 1
ATOM 751 C C . PHE A 1 94 ? -13.505 2.099 5.409 1.00 83.88 94 PHE A C 1
ATOM 753 O O . PHE A 1 94 ? -12.991 2.753 4.508 1.00 83.88 94 PHE A O 1
ATOM 760 N N . VAL A 1 95 ? -14.536 2.563 6.124 1.00 86.19 95 VAL A N 1
ATOM 761 C CA . VAL A 1 95 ? -15.126 3.894 5.903 1.00 86.19 95 VAL A CA 1
ATOM 762 C C . VAL A 1 95 ? -14.094 4.994 6.153 1.00 86.19 95 VAL A C 1
ATOM 764 O O . VAL A 1 95 ? -13.967 5.900 5.334 1.00 86.19 95 VAL A O 1
ATOM 767 N N . PHE A 1 96 ? -13.313 4.895 7.235 1.00 83.44 96 PHE A N 1
ATOM 768 C CA . PHE A 1 96 ? -12.223 5.838 7.505 1.00 83.44 96 PHE A CA 1
ATOM 769 C C . PHE A 1 96 ? -11.181 5.837 6.385 1.00 83.44 96 PHE A C 1
ATOM 771 O O . PHE A 1 96 ? -10.791 6.900 5.912 1.00 83.44 96 PHE A O 1
ATOM 778 N N . PHE A 1 97 ? -10.755 4.654 5.941 1.00 84.81 97 PHE A N 1
ATOM 779 C CA . PHE A 1 97 ? -9.782 4.519 4.865 1.00 84.81 97 PHE A CA 1
ATOM 780 C C . PHE A 1 97 ? -10.276 5.172 3.569 1.00 84.81 97 PHE A C 1
ATOM 782 O O . PHE A 1 97 ? -9.553 5.979 2.997 1.00 84.81 97 PHE A O 1
ATOM 789 N N . ILE A 1 98 ? -11.514 4.894 3.140 1.00 85.69 98 ILE A N 1
ATOM 790 C CA . ILE A 1 98 ? -12.093 5.489 1.924 1.00 85.69 98 ILE A CA 1
ATOM 791 C C . ILE A 1 98 ? -12.196 7.007 2.042 1.00 85.69 98 ILE A C 1
ATOM 793 O O . ILE A 1 98 ? -11.865 7.715 1.092 1.00 85.69 98 ILE A O 1
ATOM 797 N N . LEU A 1 99 ? -12.656 7.514 3.186 1.00 86.81 99 LEU A N 1
ATOM 798 C CA . LEU A 1 99 ? -12.840 8.948 3.391 1.00 86.81 99 LEU A CA 1
ATOM 799 C C . LEU A 1 99 ? -11.500 9.682 3.279 1.00 86.81 99 LEU A C 1
ATOM 801 O O . LEU A 1 99 ? -11.381 10.635 2.512 1.00 86.81 99 LEU A O 1
ATOM 805 N N . PHE A 1 100 ? -10.466 9.191 3.966 1.00 82.88 100 PHE A N 1
ATOM 806 C CA . PHE A 1 100 ? -9.126 9.771 3.878 1.00 82.88 100 PHE A CA 1
ATOM 807 C C . PHE A 1 100 ? -8.484 9.568 2.507 1.00 82.88 100 PHE A C 1
ATOM 809 O O . PHE A 1 100 ? -7.819 10.474 2.017 1.00 82.88 100 PHE A O 1
ATOM 816 N N . PHE A 1 101 ? -8.691 8.424 1.860 1.00 82.50 101 PHE A N 1
ATOM 817 C CA . PHE A 1 101 ? -8.212 8.188 0.500 1.00 82.50 101 PHE A CA 1
ATOM 818 C C . PHE A 1 101 ? -8.827 9.183 -0.494 1.00 82.50 101 PHE A C 1
ATOM 820 O O . PHE A 1 101 ? -8.105 9.790 -1.278 1.00 82.50 101 PHE A O 1
ATOM 827 N N . SER A 1 102 ? -10.140 9.413 -0.409 1.00 83.50 102 SER A N 1
ATOM 828 C CA . SER A 1 102 ? -10.860 10.357 -1.275 1.00 83.50 102 SER A CA 1
ATOM 829 C C . SER A 1 102 ? -10.382 11.795 -1.063 1.00 83.50 102 SER A C 1
ATOM 831 O O . SER A 1 102 ? -10.138 12.510 -2.031 1.00 83.50 102 SER A O 1
ATOM 833 N N . LEU A 1 103 ? -10.175 12.200 0.198 1.00 82.50 103 LEU A N 1
ATOM 834 C CA . LEU A 1 103 ? -9.593 13.505 0.529 1.00 82.50 103 LEU A CA 1
ATOM 835 C C . LEU A 1 103 ? -8.170 13.655 -0.018 1.00 82.50 103 LEU A C 1
ATOM 837 O O . LEU A 1 103 ? -7.842 14.693 -0.578 1.00 82.50 103 LEU A O 1
ATOM 841 N N . ASN A 1 104 ? -7.331 12.623 0.115 1.00 78.88 104 ASN A N 1
ATOM 842 C CA . ASN A 1 104 ? -5.982 12.648 -0.449 1.00 78.88 104 ASN A CA 1
ATOM 843 C C . ASN A 1 104 ? -6.027 12.790 -1.973 1.00 78.88 104 ASN A C 1
ATOM 845 O O . ASN A 1 104 ? -5.294 13.609 -2.515 1.00 78.88 104 ASN A O 1
ATOM 849 N N . MET A 1 105 ? -6.906 12.061 -2.663 1.00 76.81 105 MET A N 1
ATOM 850 C CA . MET A 1 105 ? -7.044 12.189 -4.117 1.00 76.81 105 MET A CA 1
ATOM 851 C C . MET A 1 105 ? -7.476 13.598 -4.540 1.00 76.81 105 MET A C 1
ATOM 853 O O . MET A 1 105 ? -6.890 14.134 -5.469 1.00 76.81 105 MET A O 1
ATOM 857 N N . MET A 1 106 ? -8.396 14.244 -3.814 1.00 75.81 106 MET A N 1
ATOM 858 C CA . MET A 1 106 ? -8.769 15.646 -4.070 1.00 75.81 106 MET A CA 1
ATOM 859 C C . MET A 1 106 ? -7.614 16.642 -3.880 1.00 75.81 106 MET A C 1
ATOM 861 O O . MET A 1 106 ? -7.632 17.710 -4.481 1.00 75.81 106 MET A O 1
ATOM 865 N N . ILE A 1 107 ? -6.640 16.331 -3.021 1.00 70.06 107 ILE A N 1
ATOM 866 C CA . ILE A 1 107 ? -5.481 17.199 -2.759 1.00 70.06 107 ILE A CA 1
ATOM 867 C C . ILE A 1 107 ? -4.365 16.950 -3.781 1.00 70.06 107 ILE A C 1
ATOM 869 O O . ILE A 1 107 ? -3.725 17.896 -4.231 1.00 70.06 107 ILE A O 1
ATOM 873 N N . PHE A 1 108 ? -4.105 15.685 -4.124 1.00 62.53 108 PHE A N 1
ATOM 874 C CA . PHE A 1 108 ? -3.016 15.296 -5.026 1.00 62.53 108 PHE A CA 1
ATOM 875 C C . PHE A 1 108 ? -3.365 15.423 -6.509 1.00 62.53 108 PHE A C 1
ATOM 877 O O . PHE A 1 108 ? -2.449 15.539 -7.321 1.00 62.53 108 PHE A O 1
ATOM 884 N N . ASP A 1 109 ? -4.650 15.399 -6.852 1.00 62.09 109 ASP A N 1
ATOM 885 C CA . ASP A 1 109 ? -5.160 15.628 -8.200 1.00 62.09 109 ASP A CA 1
ATOM 886 C C . ASP A 1 109 ? -6.447 16.462 -8.068 1.00 62.09 109 ASP A C 1
ATOM 888 O O . ASP A 1 109 ? -7.554 15.908 -8.019 1.00 62.09 109 ASP A O 1
ATOM 892 N N . PRO A 1 110 ? -6.327 17.790 -7.851 1.00 58.12 110 PRO A N 1
ATOM 893 C CA . PRO A 1 110 ? -7.499 18.634 -7.697 1.00 58.12 110 PRO A CA 1
ATOM 894 C C . PRO A 1 110 ? -8.368 18.460 -8.943 1.00 58.12 110 PRO A C 1
ATOM 896 O O . PRO A 1 110 ? -7.840 18.534 -10.055 1.00 58.12 110 PRO A O 1
ATOM 899 N N . PRO A 1 111 ? -9.684 18.212 -8.801 1.00 58.31 111 PRO A N 1
ATOM 900 C CA . PRO A 1 111 ? -10.557 18.193 -9.959 1.00 58.31 111 PRO A CA 1
ATOM 901 C C . PRO A 1 111 ? -10.367 19.536 -10.649 1.00 58.31 111 PRO A C 1
ATOM 903 O O . PRO A 1 111 ? -10.603 20.571 -10.025 1.00 58.31 111 PRO A O 1
ATOM 906 N N . ASN A 1 112 ? -9.857 19.508 -11.883 1.00 50.50 112 ASN A N 1
ATOM 907 C CA . ASN A 1 112 ? -9.679 20.699 -12.696 1.00 50.50 112 ASN A CA 1
ATOM 908 C C . ASN A 1 112 ? -11.024 21.433 -12.720 1.00 50.50 112 ASN A C 1
ATOM 910 O O . ASN A 1 112 ? -11.953 21.026 -13.418 1.00 50.50 112 ASN A O 1
ATOM 914 N N . LEU A 1 113 ? -11.136 22.475 -11.895 1.00 48.03 113 LEU A N 1
ATOM 915 C CA . LEU A 1 113 ? -12.163 23.492 -12.000 1.00 48.03 113 LEU A CA 1
ATOM 916 C C . LEU A 1 113 ? -11.806 24.251 -13.273 1.00 48.03 113 LEU A C 1
ATOM 918 O O . LEU A 1 113 ? -10.985 25.165 -13.248 1.00 48.03 113 LEU A O 1
ATOM 922 N N . THR A 1 114 ? -12.331 23.752 -14.390 1.00 43.59 114 THR A N 1
ATOM 923 C CA . THR A 1 114 ? -12.482 24.515 -15.629 1.00 43.59 114 THR A CA 1
ATOM 924 C C . THR A 1 114 ? -13.208 25.817 -15.352 1.00 43.59 114 THR A C 1
ATOM 926 O O . THR A 1 114 ? -14.232 25.743 -14.629 1.00 43.59 114 THR A O 1
#